Protein AF-Q0VQ02-F1 (afdb_monomer_lite)

Structure (mmCIF, N/CA/C/O backbone):
data_AF-Q0VQ02-F1
#
_entry.id   AF-Q0VQ02-F1
#
loop_
_atom_site.group_PDB
_atom_site.id
_atom_site.type_symbol
_atom_site.label_atom_id
_atom_site.label_alt_id
_atom_site.label_comp_id
_atom_site.label_asym_id
_atom_site.label_entity_id
_atom_site.label_seq_id
_atom_site.pdbx_PDB_ins_code
_atom_site.Cartn_x
_atom_site.Cartn_y
_atom_site.Cartn_z
_atom_site.occupancy
_atom_site.B_iso_or_equiv
_atom_site.auth_seq_id
_atom_site.auth_comp_id
_atom_site.auth_asym_id
_atom_site.auth_atom_id
_atom_site.pdbx_PDB_model_num
ATOM 1 N N . MET A 1 1 ? -7.472 12.577 -0.666 1.00 63.69 1 MET A N 1
ATOM 2 C CA . MET A 1 1 ? -8.616 11.853 -0.062 1.00 63.69 1 MET A CA 1
ATOM 3 C C . MET A 1 1 ? -8.247 10.503 0.567 1.00 63.69 1 MET A C 1
ATOM 5 O O . MET A 1 1 ? -9.117 9.872 1.150 1.00 63.69 1 MET A O 1
ATOM 9 N N . LEU A 1 2 ? -6.975 10.076 0.538 1.00 68.50 2 LEU A N 1
ATOM 10 C CA . LEU A 1 2 ? -6.524 8.877 1.267 1.00 68.50 2 LEU A CA 1
ATOM 11 C C . LEU A 1 2 ? -6.705 9.020 2.786 1.00 68.50 2 LEU A C 1
ATOM 13 O O . LEU A 1 2 ? -7.396 8.223 3.408 1.00 68.50 2 LEU A O 1
ATOM 17 N N . LEU A 1 3 ? -6.173 10.101 3.362 1.00 73.06 3 LEU A N 1
ATOM 18 C CA . LEU A 1 3 ? -6.252 10.353 4.805 1.00 73.06 3 LEU A CA 1
ATOM 19 C C . LEU A 1 3 ? -7.682 10.603 5.304 1.00 73.06 3 LEU A C 1
ATOM 21 O O . LEU A 1 3 ? -7.986 10.309 6.451 1.00 73.06 3 LEU A O 1
ATOM 25 N N . THR A 1 4 ? -8.576 11.115 4.451 1.00 72.44 4 THR A N 1
ATOM 26 C CA . THR A 1 4 ? -9.983 11.305 4.825 1.00 72.44 4 THR A CA 1
ATOM 27 C C . THR A 1 4 ? -10.707 9.972 4.971 1.00 72.44 4 THR A C 1
ATOM 29 O O . THR A 1 4 ? -11.405 9.797 5.957 1.00 72.44 4 THR A O 1
ATOM 32 N N . GLY A 1 5 ? -10.509 9.017 4.052 1.00 72.31 5 GLY A N 1
ATOM 33 C CA . GLY A 1 5 ? -11.111 7.681 4.174 1.00 72.31 5 GLY A CA 1
ATOM 34 C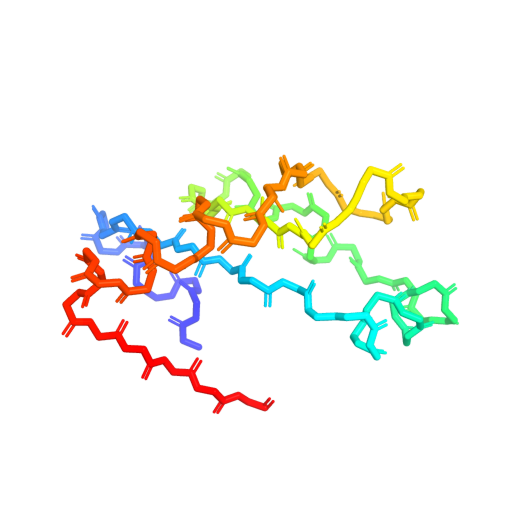 C . GLY A 1 5 ? -10.650 6.964 5.444 1.00 72.31 5 GLY A C 1
ATOM 35 O O . GLY A 1 5 ? -11.472 6.492 6.230 1.00 72.31 5 GLY A O 1
ATOM 36 N N . ALA A 1 6 ? -9.341 6.997 5.704 1.00 72.38 6 ALA A N 1
ATOM 37 C CA . ALA A 1 6 ? -8.766 6.394 6.899 1.00 72.38 6 ALA A CA 1
ATOM 38 C C . ALA A 1 6 ? -9.250 7.071 8.198 1.00 72.38 6 ALA A C 1
ATOM 40 O O . ALA A 1 6 ? -9.600 6.386 9.156 1.00 72.38 6 ALA A O 1
ATOM 41 N N . ALA A 1 7 ? -9.385 8.404 8.213 1.00 72.56 7 ALA A N 1
ATOM 42 C CA . ALA A 1 7 ? -9.924 9.143 9.359 1.00 72.56 7 ALA A CA 1
ATOM 43 C C . ALA A 1 7 ? -11.394 8.801 9.681 1.00 72.56 7 ALA A C 1
ATOM 45 O O . ALA A 1 7 ? -11.804 8.914 10.834 1.00 72.56 7 ALA A O 1
ATOM 46 N N . PHE A 1 8 ? -12.182 8.347 8.698 1.00 81.75 8 PHE A N 1
ATOM 47 C CA . PHE A 1 8 ? -13.542 7.832 8.912 1.00 81.75 8 PHE A CA 1
ATOM 48 C C . PHE A 1 8 ? -13.579 6.343 9.305 1.00 81.75 8 PHE A C 1
ATOM 50 O O . PHE A 1 8 ? -14.654 5.746 9.343 1.00 81.75 8 PHE A O 1
ATOM 57 N N . GLY A 1 9 ? -12.425 5.730 9.595 1.00 77.38 9 GLY A N 1
ATOM 58 C CA . GLY A 1 9 ? -12.320 4.321 9.976 1.00 77.38 9 GLY A CA 1
ATOM 59 C C . GLY A 1 9 ? -12.530 3.347 8.815 1.00 77.38 9 GLY A C 1
ATOM 60 O O . GLY A 1 9 ? -12.761 2.161 9.044 1.00 77.38 9 GLY A O 1
ATOM 61 N N . GLN A 1 10 ? -12.477 3.821 7.567 1.00 83.31 10 GLN A N 1
ATOM 62 C CA . GLN A 1 10 ? -12.597 2.953 6.401 1.00 83.31 10 GLN A CA 1
ATOM 63 C C . GLN A 1 10 ? -11.261 2.272 6.108 1.00 83.31 10 GLN A C 1
ATOM 65 O O . GLN A 1 10 ? -10.215 2.927 6.064 1.00 83.31 10 GLN A O 1
ATOM 70 N N . ALA A 1 11 ? -11.307 0.965 5.838 1.00 85.50 11 ALA A N 1
ATOM 71 C CA . ALA A 1 11 ? -10.147 0.211 5.379 1.00 85.50 11 ALA A CA 1
ATOM 72 C C . ALA A 1 11 ? -9.640 0.810 4.058 1.00 85.50 11 ALA A C 1
ATOM 74 O O . ALA A 1 11 ? -10.264 0.660 3.007 1.00 85.50 11 ALA A O 1
ATOM 75 N N . THR A 1 12 ? -8.521 1.527 4.133 1.00 90.81 12 THR A N 1
ATOM 76 C CA . THR A 1 12 ? -7.979 2.305 3.020 1.00 90.81 12 THR A CA 1
ATOM 77 C C . THR A 1 12 ? -6.664 1.682 2.578 1.00 90.81 12 THR A C 1
ATOM 79 O O . THR A 1 12 ? -5.739 1.552 3.377 1.00 90.81 12 THR A O 1
ATOM 82 N N . THR A 1 13 ? -6.583 1.295 1.304 1.00 91.75 13 THR A N 1
ATOM 83 C CA . THR A 1 13 ? -5.369 0.713 0.717 1.00 91.75 13 THR A CA 1
ATOM 84 C C . THR A 1 13 ? -4.839 1.615 -0.393 1.00 91.75 13 THR A C 1
ATOM 86 O O . THR A 1 13 ? -5.596 2.025 -1.272 1.00 91.75 13 THR A O 1
ATOM 89 N N . LEU A 1 14 ? -3.546 1.928 -0.350 1.00 91.94 14 LEU A N 1
ATOM 90 C CA . LEU A 1 14 ? -2.810 2.620 -1.398 1.00 91.94 14 LEU A CA 1
ATOM 91 C C . LEU A 1 14 ? -1.992 1.601 -2.186 1.00 91.94 14 LEU A C 1
ATOM 93 O O . LEU A 1 14 ? -1.075 0.989 -1.647 1.00 91.94 14 LEU A O 1
ATOM 97 N N . TRP A 1 15 ? -2.294 1.462 -3.471 1.00 92.62 15 TRP A N 1
ATOM 98 C CA . TRP A 1 15 ? -1.486 0.663 -4.381 1.00 92.62 15 TRP A CA 1
ATOM 99 C C . TRP A 1 15 ? -0.476 1.551 -5.111 1.00 92.62 15 TRP A C 1
ATOM 101 O O . TRP A 1 15 ? -0.854 2.463 -5.849 1.00 92.62 15 TRP A O 1
ATOM 111 N N . LEU A 1 16 ? 0.812 1.300 -4.879 1.00 90.75 16 LEU A N 1
ATOM 112 C CA . LEU A 1 16 ? 1.919 2.003 -5.517 1.00 90.75 16 LEU A CA 1
ATOM 113 C C . LEU A 1 16 ? 2.403 1.212 -6.731 1.00 90.75 16 LEU A C 1
ATOM 115 O O . LEU A 1 16 ? 3.064 0.183 -6.604 1.00 90.75 16 LEU A O 1
ATOM 119 N N . THR A 1 17 ? 2.087 1.726 -7.916 1.00 90.06 17 THR A N 1
ATOM 120 C CA . THR A 1 17 ? 2.523 1.126 -9.181 1.00 90.06 17 THR A CA 1
ATOM 121 C C . THR A 1 17 ? 4.016 1.385 -9.443 1.00 90.06 17 THR A C 1
ATOM 123 O O . THR A 1 17 ? 4.588 2.335 -8.888 1.00 90.06 17 THR A O 1
ATOM 126 N N . PRO A 1 18 ? 4.672 0.606 -10.324 1.00 88.38 18 PRO A N 1
ATOM 127 C CA . PRO A 1 18 ? 6.106 0.741 -10.582 1.00 88.38 18 PRO A CA 1
ATOM 128 C C . PRO A 1 18 ? 6.564 2.160 -10.981 1.00 88.38 18 PRO A C 1
ATOM 130 O O . PRO A 1 18 ? 7.581 2.617 -10.451 1.00 88.38 18 PRO A O 1
ATOM 133 N N . PRO A 1 19 ? 5.834 2.924 -11.827 1.00 88.12 19 PRO A N 1
ATOM 134 C CA . PRO A 1 19 ? 6.194 4.315 -12.120 1.00 88.12 19 PRO A CA 1
ATOM 135 C C . PRO A 1 19 ? 6.152 5.229 -10.886 1.00 88.12 19 PRO A C 1
ATOM 137 O O . PRO A 1 19 ? 7.016 6.093 -10.730 1.00 88.12 19 PRO A O 1
ATOM 140 N N . CYS A 1 20 ? 5.184 5.028 -9.985 1.00 87.75 20 CYS A N 1
ATOM 141 C CA . CYS A 1 20 ? 5.086 5.790 -8.739 1.00 87.75 20 CYS A CA 1
ATOM 142 C C . CYS A 1 20 ? 6.257 5.479 -7.804 1.00 87.75 20 CYS A C 1
ATOM 144 O O . CYS A 1 20 ? 6.837 6.397 -7.229 1.00 87.75 20 CYS A O 1
ATOM 146 N N . LEU A 1 21 ? 6.647 4.206 -7.687 1.00 87.69 21 LEU A N 1
ATOM 147 C CA . LEU A 1 21 ? 7.812 3.802 -6.895 1.00 87.69 21 LEU A CA 1
ATOM 148 C C . LEU A 1 21 ? 9.106 4.414 -7.437 1.00 87.69 21 LEU A C 1
ATOM 150 O O . LEU A 1 21 ? 9.903 4.951 -6.667 1.00 87.69 21 LEU A O 1
ATOM 154 N N . ALA A 1 22 ? 9.293 4.404 -8.760 1.00 87.56 22 ALA A N 1
ATOM 155 C CA . ALA A 1 22 ? 10.440 5.046 -9.395 1.00 87.56 22 ALA A CA 1
ATOM 156 C C . ALA A 1 22 ? 10.493 6.554 -9.091 1.00 87.56 22 ALA A C 1
ATOM 158 O O . ALA A 1 22 ? 11.552 7.076 -8.743 1.00 87.56 22 ALA A O 1
ATOM 159 N N . MET A 1 23 ? 9.352 7.248 -9.151 1.00 87.38 23 MET A N 1
ATOM 160 C CA . MET A 1 23 ? 9.269 8.666 -8.790 1.00 87.38 23 MET A CA 1
ATOM 161 C C . MET A 1 23 ? 9.564 8.902 -7.302 1.00 87.38 23 MET A C 1
ATOM 163 O O . MET A 1 23 ? 10.296 9.832 -6.967 1.00 87.38 23 MET A O 1
ATOM 167 N N . LEU A 1 24 ? 9.047 8.056 -6.408 1.00 86.81 24 LEU A N 1
ATOM 168 C CA . LEU A 1 24 ? 9.272 8.179 -4.964 1.00 86.81 24 LEU A CA 1
ATOM 169 C C . LEU A 1 24 ? 10.734 7.999 -4.570 1.00 86.81 24 LEU A C 1
ATOM 171 O O . LEU A 1 24 ? 11.206 8.671 -3.657 1.00 86.81 24 LEU A O 1
ATOM 175 N N . ARG A 1 25 ? 11.467 7.138 -5.280 1.00 85.69 25 ARG A N 1
ATOM 176 C CA . ARG A 1 25 ? 12.915 6.981 -5.093 1.00 85.69 25 ARG A CA 1
ATOM 177 C C . ARG A 1 25 ? 13.684 8.258 -5.462 1.00 85.69 25 ARG A C 1
ATOM 179 O O . ARG A 1 25 ? 14.677 8.575 -4.818 1.00 85.69 25 ARG A O 1
ATOM 186 N N . LEU A 1 26 ? 13.223 9.005 -6.469 1.00 88.00 26 LEU A N 1
ATOM 187 C CA . LEU A 1 26 ? 13.838 10.273 -6.891 1.00 88.00 26 LEU A CA 1
ATOM 188 C C . LEU A 1 26 ? 13.437 11.457 -6.001 1.00 88.00 26 LEU A C 1
ATOM 190 O O . LEU A 1 26 ? 14.211 12.396 -5.825 1.00 88.00 26 LEU A O 1
ATOM 194 N N . CYS A 1 27 ? 12.219 11.437 -5.465 1.00 86.75 27 CYS A N 1
ATOM 195 C CA . CYS A 1 27 ? 11.660 12.494 -4.631 1.00 86.75 27 CYS A CA 1
ATOM 196 C C . CYS A 1 27 ? 11.015 11.872 -3.383 1.00 86.75 27 CYS A C 1
ATOM 198 O O . CYS A 1 27 ? 9.794 11.685 -3.353 1.00 86.75 27 CYS A O 1
ATOM 200 N N . PRO A 1 28 ? 11.821 11.540 -2.356 1.00 82.00 28 PRO A N 1
ATOM 201 C CA . PRO A 1 28 ? 11.315 10.911 -1.147 1.00 82.00 28 PRO A CA 1
ATOM 202 C C . PRO A 1 28 ? 10.325 11.833 -0.438 1.00 82.00 28 PRO A C 1
ATOM 204 O O . PRO A 1 28 ? 10.537 13.041 -0.315 1.00 82.00 28 PRO A O 1
ATOM 207 N N . ASN A 1 29 ? 9.233 11.250 0.049 1.00 83.88 29 ASN A N 1
ATOM 208 C CA . ASN A 1 29 ? 8.156 11.982 0.697 1.00 83.88 29 ASN A CA 1
ATOM 209 C C . ASN A 1 29 ? 7.878 11.388 2.081 1.00 83.88 29 ASN A C 1
ATOM 211 O O . ASN A 1 29 ? 7.364 10.276 2.199 1.00 83.88 29 ASN A O 1
ATOM 215 N N . GLN A 1 30 ? 8.204 12.148 3.130 1.00 82.31 30 GLN A N 1
ATOM 216 C CA . GLN A 1 30 ? 8.045 11.704 4.519 1.00 82.31 30 GLN A CA 1
ATOM 217 C C . GLN A 1 30 ? 6.584 11.439 4.896 1.00 82.31 30 GLN A C 1
ATOM 219 O O . GLN A 1 30 ? 6.309 10.516 5.655 1.00 82.31 30 GLN A O 1
ATOM 224 N N . THR A 1 31 ? 5.639 12.186 4.323 1.00 83.31 31 THR A N 1
ATOM 225 C CA . THR A 1 31 ? 4.208 11.987 4.583 1.00 83.31 31 THR A CA 1
ATOM 226 C C . THR A 1 31 ? 3.744 10.610 4.114 1.00 83.31 31 THR A C 1
ATOM 228 O O . THR A 1 31 ? 2.912 9.986 4.766 1.00 83.31 31 THR A O 1
ATOM 231 N N . LEU A 1 32 ? 4.293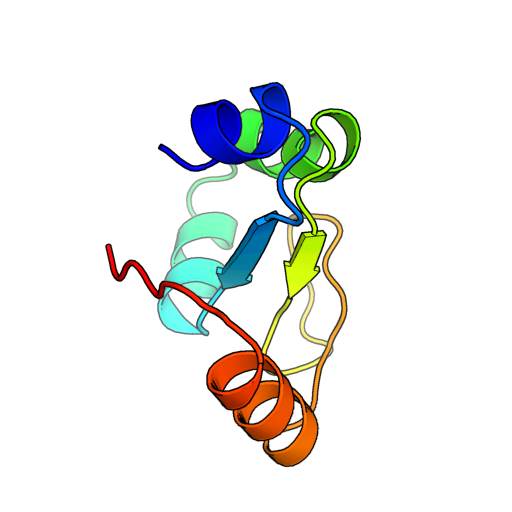 10.106 3.002 1.00 83.00 32 LEU A N 1
ATOM 232 C CA . LEU A 1 32 ? 3.955 8.771 2.506 1.00 83.00 32 LEU A CA 1
ATOM 233 C C . LEU A 1 32 ? 4.533 7.660 3.391 1.00 83.00 32 LEU A C 1
ATOM 235 O O . LEU A 1 32 ? 3.882 6.634 3.567 1.00 83.00 32 LEU A O 1
ATOM 239 N N . ALA A 1 33 ? 5.698 7.883 4.004 1.00 82.56 33 ALA A N 1
ATOM 240 C CA . ALA A 1 33 ? 6.286 6.938 4.953 1.00 82.56 33 ALA A CA 1
ATOM 241 C C . ALA A 1 33 ? 5.444 6.780 6.235 1.00 82.56 33 ALA A C 1
ATOM 243 O O . ALA A 1 33 ? 5.450 5.714 6.842 1.00 82.56 33 ALA A O 1
ATOM 244 N N . GLN A 1 34 ? 4.682 7.811 6.613 1.00 85.94 34 GLN A N 1
ATOM 245 C CA . GLN A 1 34 ? 3.824 7.818 7.805 1.00 85.94 34 GLN A CA 1
ATOM 246 C C . GLN A 1 34 ? 2.402 7.296 7.549 1.00 85.94 34 GLN A C 1
ATOM 248 O O . GLN A 1 34 ? 1.605 7.216 8.478 1.00 85.94 34 GLN A O 1
ATOM 253 N N . LEU A 1 35 ? 2.043 6.922 6.315 1.00 86.75 35 LEU A N 1
ATOM 254 C CA . LEU A 1 35 ? 0.676 6.495 5.976 1.00 86.75 35 LEU A CA 1
ATOM 255 C C . LEU A 1 35 ? 0.157 5.333 6.834 1.00 86.75 35 LEU A C 1
ATOM 257 O O . LEU A 1 35 ? -1.025 5.316 7.184 1.00 86.75 35 LEU A O 1
ATOM 261 N N . ALA A 1 36 ? 1.041 4.412 7.219 1.00 83.12 36 ALA A N 1
ATOM 262 C CA . ALA A 1 36 ? 0.702 3.302 8.102 1.00 83.12 36 ALA A CA 1
ATOM 263 C C . ALA A 1 36 ? 0.208 3.778 9.483 1.00 83.12 36 ALA A C 1
ATOM 265 O O . ALA A 1 36 ? -0.723 3.195 10.034 1.00 83.12 36 ALA A O 1
ATOM 266 N N . GLU A 1 37 ? 0.760 4.876 10.012 1.00 85.94 37 GLU A N 1
ATOM 267 C CA . GLU A 1 37 ? 0.340 5.475 11.289 1.00 85.94 37 GLU A CA 1
ATOM 268 C C . GLU A 1 37 ? -1.084 6.042 11.214 1.00 85.94 37 GLU A C 1
ATOM 270 O O . GLU A 1 37 ? -1.804 6.077 12.209 1.00 85.94 37 GLU A O 1
ATOM 275 N N . PHE A 1 38 ? -1.519 6.429 10.013 1.00 85.12 38 PHE A N 1
ATOM 276 C CA . PHE A 1 38 ? -2.882 6.879 9.741 1.00 85.12 38 PHE A CA 1
ATOM 277 C C . PHE A 1 38 ? -3.836 5.730 9.389 1.00 85.12 38 PHE A C 1
ATOM 279 O O . PHE A 1 38 ? -4.971 5.993 9.001 1.00 85.12 38 PHE A O 1
ATOM 286 N N . GLY A 1 39 ? -3.405 4.468 9.501 1.00 84.94 39 GLY A N 1
ATOM 287 C CA . GLY A 1 39 ? -4.228 3.296 9.186 1.00 84.94 39 GLY A CA 1
ATOM 288 C C . GLY A 1 39 ? -4.400 3.031 7.687 1.00 84.94 39 GLY A C 1
ATOM 289 O O . GLY A 1 39 ? -5.308 2.298 7.295 1.00 84.94 39 GLY A O 1
ATOM 290 N N . VAL A 1 40 ? -3.552 3.621 6.838 1.00 89.81 40 VAL A N 1
ATOM 291 C CA . VAL A 1 40 ? -3.526 3.336 5.400 1.00 89.81 40 VAL A CA 1
ATOM 292 C C . VAL A 1 40 ? -2.551 2.195 5.138 1.00 89.81 40 VAL A C 1
ATOM 294 O O . VAL A 1 40 ? -1.366 2.291 5.451 1.00 89.81 40 VAL A O 1
ATOM 297 N N . ARG A 1 41 ? -3.043 1.123 4.517 1.00 91.50 41 ARG A N 1
ATOM 298 C CA . ARG A 1 41 ? -2.206 0.008 4.069 1.00 91.50 41 ARG A CA 1
ATOM 299 C C . ARG A 1 41 ? -1.584 0.343 2.716 1.00 91.50 41 ARG A C 1
ATOM 301 O O . ARG A 1 41 ? -2.317 0.649 1.781 1.00 91.50 41 ARG A O 1
ATOM 308 N N . CYS A 1 42 ? -0.266 0.257 2.581 1.00 91.44 42 CYS A N 1
ATOM 309 C CA . CYS A 1 42 ? 0.415 0.420 1.296 1.00 91.44 42 CYS A CA 1
ATOM 310 C C . CYS A 1 42 ? 0.741 -0.951 0.694 1.00 91.44 42 CYS A C 1
ATOM 312 O O . CYS A 1 42 ? 1.164 -1.850 1.417 1.00 91.44 42 CYS A O 1
ATOM 314 N N . VAL A 1 43 ? 0.550 -1.113 -0.616 1.00 93.00 43 VAL A N 1
ATOM 315 C CA . VAL A 1 43 ? 0.859 -2.354 -1.345 1.00 93.00 43 VAL A CA 1
ATOM 316 C C . VAL A 1 43 ? 1.611 -2.062 -2.643 1.00 93.00 43 VAL A C 1
ATOM 318 O O . VAL A 1 43 ? 1.403 -1.010 -3.256 1.00 93.00 43 VAL A O 1
ATOM 321 N N . VAL A 1 44 ? 2.470 -2.990 -3.061 1.00 92.50 44 VAL A N 1
ATOM 322 C CA . VAL A 1 44 ? 3.307 -2.911 -4.274 1.00 92.50 44 VAL A CA 1
ATOM 323 C C . VAL A 1 44 ? 3.260 -4.218 -5.068 1.00 92.50 44 VAL A C 1
ATOM 325 O O . VAL A 1 44 ? 2.962 -5.269 -4.509 1.00 92.50 44 VAL A O 1
ATOM 328 N N . ASP A 1 45 ? 3.581 -4.154 -6.364 1.00 88.12 45 ASP A N 1
ATOM 329 C CA . ASP A 1 45 ? 3.535 -5.308 -7.288 1.00 88.12 45 ASP A CA 1
ATOM 330 C C . ASP A 1 45 ? 4.632 -6.354 -7.051 1.00 88.12 45 ASP A C 1
ATOM 332 O O . ASP A 1 45 ? 4.545 -7.487 -7.525 1.00 88.12 45 ASP A O 1
ATOM 336 N N . SER A 1 46 ? 5.71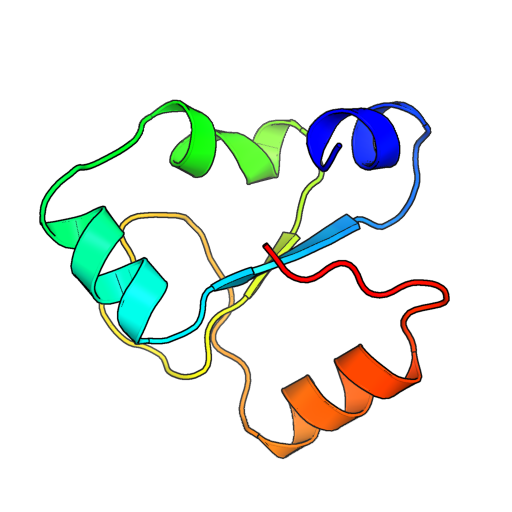0 -5.962 -6.380 1.00 78.50 46 SER A N 1
ATOM 337 C CA . SER A 1 46 ? 6.904 -6.785 -6.218 1.00 78.50 46 SER A CA 1
ATOM 338 C C . SER A 1 46 ? 7.697 -6.340 -4.999 1.00 78.50 46 SER A C 1
ATOM 340 O O . SER A 1 46 ? 7.629 -5.171 -4.620 1.00 78.50 46 SER A O 1
ATOM 342 N N . ASP A 1 47 ? 8.490 -7.257 -4.441 1.00 70.44 47 ASP A N 1
ATOM 343 C CA . ASP A 1 47 ? 9.384 -7.061 -3.284 1.00 70.44 47 ASP A CA 1
ATOM 344 C C . ASP A 1 47 ? 10.630 -6.220 -3.636 1.00 70.44 47 ASP A C 1
ATOM 346 O O . ASP A 1 47 ? 11.781 -6.553 -3.366 1.00 70.44 47 ASP A O 1
ATOM 350 N N . GLU A 1 48 ? 10.383 -5.142 -4.367 1.00 71.62 48 GLU A N 1
ATOM 351 C CA . GLU A 1 48 ? 11.351 -4.138 -4.757 1.00 71.62 48 GLU A CA 1
ATOM 352 C C . GLU A 1 48 ? 11.596 -3.190 -3.583 1.00 71.62 48 GLU A C 1
ATOM 354 O O . GLU A 1 48 ? 10.665 -2.870 -2.847 1.00 71.62 48 GLU A O 1
ATOM 359 N N . ASP A 1 49 ? 12.825 -2.674 -3.457 1.00 75.62 49 ASP A N 1
ATOM 360 C CA . ASP A 1 49 ? 13.206 -1.745 -2.386 1.00 75.62 49 ASP A CA 1
ATOM 361 C C . ASP A 1 49 ? 12.273 -0.519 -2.369 1.00 75.62 49 ASP A C 1
ATOM 363 O O . ASP A 1 49 ? 12.353 0.371 -3.234 1.00 75.62 49 ASP A O 1
ATOM 367 N N . CYS A 1 50 ? 11.306 -0.541 -1.450 1.00 80.94 50 CYS A N 1
ATOM 368 C CA . CYS A 1 50 ? 10.216 0.414 -1.379 1.00 80.94 50 CYS A CA 1
ATOM 369 C C . CYS A 1 50 ? 10.567 1.485 -0.340 1.00 80.94 50 CYS A C 1
ATOM 371 O O . CYS A 1 50 ? 10.813 1.156 0.820 1.00 80.94 50 CYS A O 1
ATOM 373 N N . PRO A 1 51 ? 10.546 2.782 -0.700 1.00 82.25 51 PRO A N 1
ATOM 374 C CA . PRO A 1 51 ? 10.886 3.858 0.233 1.00 82.25 51 PRO A CA 1
ATOM 375 C C . PRO A 1 51 ? 9.825 4.080 1.326 1.00 82.25 51 PRO A C 1
ATOM 377 O O . PRO A 1 51 ? 9.980 4.970 2.162 1.00 82.25 51 PRO A O 1
ATOM 380 N N . VAL A 1 52 ? 8.731 3.316 1.305 1.00 84.38 52 VAL A N 1
ATOM 381 C CA . VAL A 1 52 ? 7.647 3.357 2.287 1.00 84.38 52 VAL A CA 1
ATOM 382 C C . VAL A 1 52 ? 7.333 1.938 2.767 1.00 84.38 52 VAL A C 1
ATOM 384 O O . VAL A 1 52 ? 7.502 0.993 1.998 1.00 84.38 52 VAL A O 1
ATOM 387 N N . PRO A 1 53 ? 6.858 1.763 4.011 1.00 86.00 53 PRO A N 1
ATOM 388 C CA . PRO A 1 53 ? 6.437 0.454 4.501 1.00 86.00 53 PRO A CA 1
ATOM 389 C C . PRO A 1 53 ? 5.224 -0.028 3.693 1.00 86.00 53 PRO A C 1
ATOM 391 O O . PRO A 1 53 ? 4.128 0.519 3.827 1.00 86.00 53 PRO A O 1
ATOM 394 N N . ALA A 1 54 ? 5.432 -1.017 2.826 1.00 89.06 54 ALA A N 1
ATOM 395 C CA . ALA A 1 54 ? 4.415 -1.565 1.937 1.00 89.06 54 ALA A CA 1
ATOM 396 C C . ALA A 1 54 ? 4.522 -3.091 1.846 1.00 89.06 54 ALA A C 1
ATOM 398 O O . ALA A 1 54 ? 5.619 -3.643 1.892 1.00 89.06 54 ALA A O 1
ATOM 399 N N . ASP A 1 55 ? 3.378 -3.752 1.679 1.00 91.19 55 ASP A N 1
ATOM 400 C CA . ASP A 1 55 ? 3.323 -5.193 1.441 1.00 91.19 55 ASP A CA 1
ATOM 401 C C . ASP A 1 55 ? 3.495 -5.484 -0.055 1.00 91.19 55 ASP A C 1
ATOM 403 O O . ASP A 1 55 ? 2.773 -4.930 -0.891 1.00 91.19 55 ASP A O 1
ATOM 407 N N . ALA A 1 56 ? 4.405 -6.393 -0.400 1.00 92.06 56 ALA A N 1
ATOM 408 C CA . ALA A 1 56 ? 4.491 -6.931 -1.751 1.00 92.06 56 ALA A CA 1
ATOM 409 C C . ALA A 1 56 ? 3.359 -7.937 -1.987 1.00 92.06 56 ALA A C 1
ATOM 411 O O . ALA A 1 56 ? 3.230 -8.916 -1.253 1.00 92.06 56 ALA A O 1
ATOM 412 N N . LEU A 1 57 ? 2.542 -7.685 -3.010 1.00 91.94 57 LEU A N 1
ATOM 413 C CA . LEU A 1 57 ? 1.443 -8.549 -3.428 1.00 91.94 57 LEU A CA 1
ATOM 414 C C . LEU A 1 57 ? 1.674 -9.021 -4.860 1.00 91.94 57 LEU A C 1
ATOM 416 O O . LEU A 1 57 ? 2.033 -8.237 -5.737 1.00 91.94 57 LEU A O 1
ATOM 420 N N . CYS A 1 58 ? 1.421 -10.300 -5.114 1.00 90.62 58 CYS A N 1
ATOM 421 C CA . CYS A 1 58 ? 1.474 -10.843 -6.464 1.00 90.62 58 CYS A CA 1
ATOM 422 C C . CYS A 1 58 ? 0.239 -10.437 -7.289 1.00 90.62 58 CYS A C 1
ATOM 424 O O . CYS A 1 58 ? -0.762 -9.934 -6.772 1.00 90.62 58 CYS A O 1
ATOM 426 N N . ALA A 1 59 ? 0.286 -10.687 -8.599 1.00 89.88 59 ALA A N 1
ATOM 427 C CA . ALA A 1 59 ? -0.774 -10.285 -9.525 1.00 89.88 59 ALA A CA 1
ATOM 428 C C . ALA A 1 59 ? -2.169 -10.810 -9.127 1.00 89.88 59 ALA A C 1
ATOM 430 O O . ALA A 1 59 ? -3.148 -10.067 -9.210 1.00 89.88 59 ALA A O 1
ATOM 431 N N . ASP A 1 60 ? -2.263 -12.055 -8.653 1.00 92.94 60 ASP A N 1
ATOM 432 C CA . ASP A 1 60 ? -3.532 -12.652 -8.218 1.00 92.94 60 ASP A CA 1
ATOM 433 C C . ASP A 1 60 ? -4.080 -11.984 -6.947 1.00 92.94 60 ASP A C 1
ATOM 435 O O . ASP A 1 60 ? -5.283 -11.740 -6.827 1.00 92.94 60 ASP A O 1
ATOM 439 N N . GLU A 1 61 ? -3.202 -11.620 -6.011 1.00 92.44 61 GLU A N 1
ATOM 440 C CA . GLU A 1 61 ? -3.574 -10.913 -4.783 1.00 92.44 61 GLU A CA 1
ATOM 441 C C . GLU A 1 61 ? -4.042 -9.487 -5.074 1.00 92.44 61 GLU A C 1
ATOM 443 O O . GLU A 1 61 ? -5.033 -9.038 -4.500 1.00 92.44 61 GLU A O 1
ATOM 448 N N . LEU A 1 62 ? -3.389 -8.793 -6.009 1.00 91.19 62 LEU A N 1
ATOM 449 C CA . LEU A 1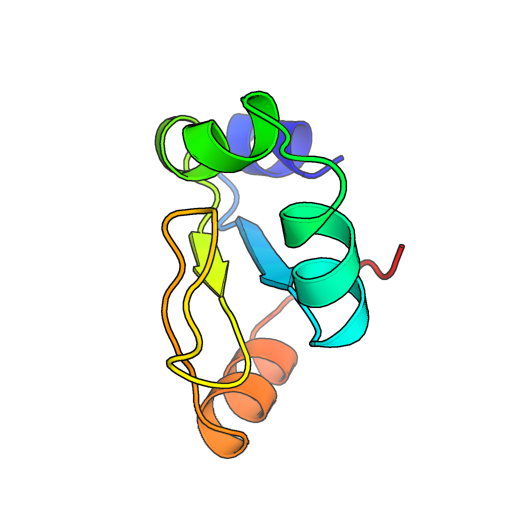 62 ? -3.801 -7.462 -6.461 1.00 91.19 62 LEU A CA 1
ATOM 450 C C . LEU A 1 62 ? -5.147 -7.493 -7.184 1.00 91.19 62 LEU A C 1
ATOM 452 O O . LEU A 1 62 ? -5.993 -6.622 -6.965 1.00 91.19 62 LEU A O 1
ATOM 456 N N . LEU A 1 63 ? -5.377 -8.508 -8.021 1.00 91.94 63 LEU A N 1
ATOM 457 C CA . LEU A 1 63 ? -6.674 -8.723 -8.659 1.00 91.94 63 LEU A CA 1
ATOM 458 C C . LEU A 1 63 ? -7.760 -8.976 -7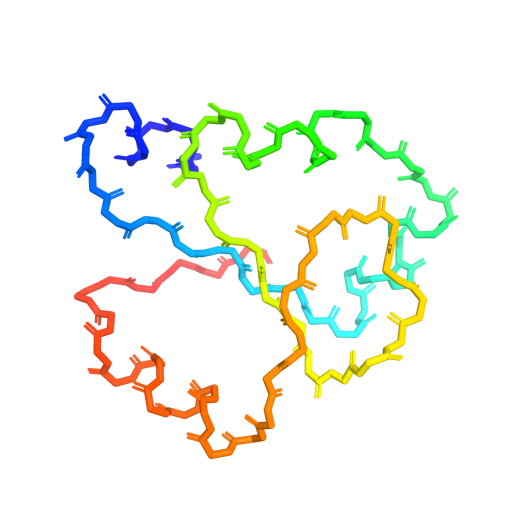.612 1.00 91.94 63 LEU A C 1
ATOM 460 O O . LEU A 1 63 ? -8.809 -8.333 -7.653 1.00 91.94 63 LEU A O 1
ATOM 464 N N . SER A 1 64 ? -7.494 -9.848 -6.639 1.00 92.88 64 SER A N 1
ATOM 465 C CA . SER A 1 64 ? -8.411 -10.118 -5.531 1.00 92.88 64 SER A CA 1
ATOM 466 C C . SER A 1 64 ? -8.712 -8.847 -4.730 1.00 92.88 64 SER A C 1
ATOM 468 O O . SER A 1 64 ? -9.880 -8.491 -4.557 1.00 92.88 64 SER A O 1
ATOM 470 N N . LEU A 1 65 ? -7.682 -8.085 -4.347 1.00 90.62 65 LEU A N 1
ATOM 471 C CA . LEU A 1 65 ? -7.815 -6.806 -3.649 1.00 90.62 65 LEU A CA 1
ATOM 472 C C . LEU A 1 65 ? -8.720 -5.846 -4.430 1.00 90.62 65 LEU A C 1
ATOM 474 O O . LEU A 1 65 ? -9.677 -5.302 -3.878 1.00 90.62 65 LEU A O 1
ATOM 478 N N . ARG A 1 66 ? -8.477 -5.702 -5.737 1.00 89.56 66 ARG A N 1
ATOM 479 C CA . ARG A 1 66 ? -9.277 -4.851 -6.623 1.00 89.56 66 ARG A CA 1
ATOM 480 C C . ARG A 1 66 ? -10.756 -5.238 -6.618 1.00 89.56 66 ARG A C 1
ATOM 482 O O . ARG A 1 66 ? -11.606 -4.354 -6.635 1.00 89.56 66 ARG A O 1
ATOM 489 N N . THR A 1 67 ? -11.074 -6.533 -6.601 1.00 92.00 67 THR A N 1
ATOM 490 C CA . THR A 1 67 ? -12.470 -7.012 -6.585 1.00 92.00 67 THR A CA 1
ATOM 491 C C . THR A 1 67 ? -13.183 -6.803 -5.248 1.00 92.00 67 THR A C 1
ATOM 493 O O . THR A 1 67 ? -14.408 -6.726 -5.222 1.00 92.00 67 THR A O 1
ATOM 496 N N . GLN A 1 68 ? -12.438 -6.692 -4.147 1.00 89.75 68 GLN A N 1
ATOM 497 C CA . GLN A 1 68 ? -12.983 -6.506 -2.797 1.00 89.75 68 GLN A CA 1
ATOM 498 C C . GLN A 1 68 ? -13.196 -5.025 -2.445 1.00 89.75 68 GLN A C 1
ATOM 500 O O . GLN A 1 68 ? -13.953 -4.692 -1.527 1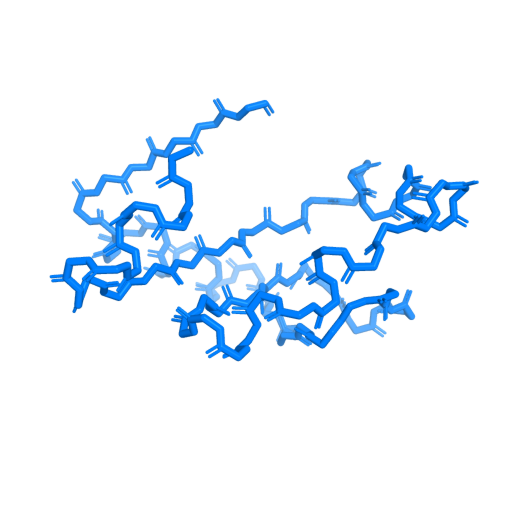.00 89.75 68 GLN A O 1
ATOM 505 N N . CYS A 1 69 ? -12.539 -4.114 -3.167 1.00 89.38 69 CYS A N 1
ATOM 506 C CA . CYS A 1 69 ? -12.699 -2.681 -2.972 1.00 89.38 69 CYS A CA 1
ATOM 507 C C . CYS A 1 69 ? -14.099 -2.212 -3.395 1.00 89.38 69 CYS A C 1
ATOM 509 O O . CYS A 1 69 ? -14.510 -2.368 -4.541 1.00 89.38 69 CYS A O 1
ATOM 511 N N . HIS A 1 70 ? -14.802 -1.542 -2.479 1.00 88.81 70 HIS A N 1
ATOM 512 C CA . HIS A 1 70 ? -16.097 -0.913 -2.769 1.00 88.81 70 HIS A CA 1
ATOM 513 C C . HIS A 1 70 ? -15.954 0.323 -3.669 1.00 88.81 70 HIS A C 1
ATOM 515 O O . HIS A 1 70 ? -16.887 0.704 -4.373 1.00 88.81 70 HIS A O 1
ATOM 521 N N . GLN A 1 71 ? -14.783 0.960 -3.638 1.00 88.50 71 GLN A N 1
ATOM 522 C CA . GLN A 1 71 ? -14.451 2.123 -4.443 1.00 88.50 71 GLN A CA 1
ATOM 523 C C . GLN A 1 71 ? -12.963 2.094 -4.788 1.00 88.50 71 GLN A C 1
ATOM 525 O O . GLN A 1 71 ? -12.131 1.778 -3.939 1.00 88.50 71 GLN A O 1
ATOM 530 N N . ILE A 1 72 ? -12.637 2.448 -6.030 1.00 90.56 72 ILE A N 1
ATOM 531 C CA . ILE A 1 72 ? -11.263 2.563 -6.519 1.00 90.56 72 ILE A CA 1
ATOM 532 C C . ILE A 1 72 ? -11.077 3.980 -7.047 1.00 90.56 72 ILE A C 1
ATOM 534 O O . ILE A 1 72 ? -11.873 4.454 -7.857 1.00 90.56 72 ILE A O 1
ATOM 538 N N . LEU A 1 73 ? -10.022 4.644 -6.583 1.00 89.06 73 LEU A N 1
ATOM 539 C CA . LEU A 1 73 ? -9.617 5.969 -7.040 1.00 89.06 73 LEU A CA 1
ATOM 540 C C . LEU A 1 73 ? -8.239 5.852 -7.692 1.00 89.06 73 LEU A C 1
ATOM 542 O O . LEU A 1 73 ? -7.338 5.249 -7.113 1.00 89.06 73 LEU A O 1
ATOM 546 N N . VAL A 1 74 ? -8.090 6.421 -8.887 1.00 88.56 74 VAL A N 1
ATOM 547 C CA . VAL A 1 74 ? -6.831 6.449 -9.645 1.00 88.56 74 VAL A CA 1
ATOM 548 C C . VAL A 1 74 ? -6.397 7.907 -9.767 1.00 88.56 74 VAL A C 1
ATOM 550 O O . VAL A 1 74 ? -7.234 8.760 -10.069 1.00 88.56 74 VAL A O 1
ATOM 553 N N . PHE A 1 75 ? -5.122 8.178 -9.493 1.00 82.69 75 PHE A N 1
ATOM 554 C CA . PHE A 1 75 ? -4.522 9.513 -9.469 1.00 82.69 75 PHE A CA 1
ATOM 555 C C . PHE A 1 75 ? -3.327 9.584 -10.413 1.00 82.69 75 PHE A C 1
ATOM 557 O O . PHE A 1 75 ? -2.653 8.540 -10.567 1.00 82.69 75 PHE A O 1
#

Organism: Alcanivorax borkumensis (strain ATCC 700651 / DSM 11573 / NCIMB 13689 / SK2) (NCBI:txid393595)

Foldseek 3Di:
DQLVCLVVVHQAEAEQEPVNQVVCVVPPDVVQQCSVVSNYAYEYQAPPPGSHDHHHDHPVRVVVVVVPDPDDDDD

Secondary structure (DSSP, 8-state):
-HHHHHHTT--EEEEE-HHHHHHHHHS--HHHHTGGGGTEEEEESS----SS--EE--HHHHHHHHHH-S-----

Radius of gyration: 12.12 Å; chains: 1; bounding box: 30×25×23 Å

pLDDT: mean 85.54, std 6.73, range [63.69, 93.0]

Sequence (75 aa):
MLLTGAAFGQATTLWLTPPCLAMLRLCPNQTLAQLAEFGVRCVVDSDEDCPVPADALCADELLSLRTQCHQILVF